Protein AF-A0A256HHQ9-F1 (afdb_monomer_lite)

pLDDT: mean 92.59, std 8.28, range [55.72, 98.19]

Secondary structure (DSSP, 8-state):
----HHHHHHHHHHHHHHHHHHHHHHSS--HHHIIIIIHHHHHHHHHHHHHHHHHHHHHHHHH-

Radius of gyration: 14.88 Å; chains: 1; bounding box: 36×17×40 Å

Foldseek 3Di:
DPDPPVVLVVVLVVVLVVVLVCCCPVDPDDNCCSVVPVSVVSVVVSVVCSVVVVVVVVCVVVPD

Structure (mmCIF, N/CA/C/O backbone):
data_AF-A0A256HHQ9-F1
#
_entry.id   AF-A0A256HHQ9-F1
#
loop_
_atom_site.group_PDB
_atom_site.id
_atom_site.type_symbol
_atom_site.label_atom_id
_atom_site.label_alt_id
_atom_site.label_comp_id
_atom_site.label_asym_id
_atom_site.label_entity_id
_atom_site.label_seq_id
_atom_site.pdbx_PDB_ins_code
_atom_site.Cartn_x
_atom_site.Cartn_y
_atom_site.Cartn_z
_atom_site.occupancy
_atom_site.B_iso_or_equiv
_atom_site.auth_seq_id
_atom_site.auth_comp_id
_atom_site.auth_asym_id
_atom_site.auth_atom_id
_atom_site.pdbx_PDB_model_num
ATOM 1 N N . MET A 1 1 ? -20.611 6.215 12.505 1.00 55.72 1 MET A N 1
ATOM 2 C CA . MET A 1 1 ? -20.419 6.060 11.049 1.00 55.72 1 MET A CA 1
ATOM 3 C C . MET A 1 1 ? -20.426 4.577 10.770 1.00 55.72 1 MET A C 1
ATOM 5 O O . MET A 1 1 ? -19.686 3.870 11.443 1.00 55.72 1 MET A O 1
ATOM 9 N N . GLU A 1 2 ? -21.295 4.106 9.882 1.00 73.44 2 GLU A N 1
ATOM 10 C CA . GLU A 1 2 ? -21.246 2.710 9.452 1.00 73.44 2 GLU A CA 1
ATOM 11 C C . GLU A 1 2 ? -19.948 2.491 8.672 1.00 73.44 2 GLU A C 1
ATOM 13 O O . GLU A 1 2 ? -19.560 3.328 7.851 1.00 73.44 2 GLU A O 1
ATOM 18 N N . PHE A 1 3 ? -19.217 1.433 9.008 1.00 71.88 3 PHE A N 1
ATOM 19 C CA . PHE A 1 3 ? -17.947 1.151 8.363 1.00 71.88 3 PHE A CA 1
ATOM 20 C C . PHE A 1 3 ? -18.200 0.548 6.976 1.00 71.88 3 PHE A C 1
ATOM 22 O O . PHE A 1 3 ? -18.531 -0.628 6.843 1.00 71.88 3 PHE A O 1
ATOM 29 N N . ASP A 1 4 ? -18.037 1.373 5.943 1.00 87.31 4 ASP A N 1
ATOM 30 C CA . ASP A 1 4 ? -18.140 0.960 4.544 1.00 87.31 4 ASP A CA 1
ATOM 31 C C . ASP A 1 4 ? -16.795 0.383 4.073 1.00 87.31 4 ASP A C 1
ATOM 33 O O . ASP A 1 4 ? -15.915 1.094 3.570 1.00 87.31 4 ASP A O 1
ATOM 37 N N . LEU A 1 5 ? -16.625 -0.927 4.294 1.00 87.62 5 LEU A N 1
ATOM 38 C CA . LEU A 1 5 ? -15.436 -1.676 3.883 1.00 87.62 5 LEU A CA 1
ATOM 39 C C . LEU A 1 5 ? -15.142 -1.523 2.374 1.00 87.62 5 LEU A C 1
ATOM 41 O O . LEU A 1 5 ? -13.989 -1.222 2.053 1.00 87.62 5 LEU A O 1
ATOM 45 N N . PRO A 1 6 ? -16.118 -1.683 1.450 1.00 91.00 6 PRO A N 1
ATOM 46 C CA . PRO A 1 6 ? -15.888 -1.467 0.021 1.00 91.00 6 PRO A CA 1
ATOM 47 C C . PRO A 1 6 ? -15.311 -0.088 -0.297 1.00 91.00 6 PRO A C 1
ATOM 49 O O . PRO A 1 6 ? -14.318 0.018 -1.020 1.00 91.00 6 PRO A O 1
ATOM 52 N N . ARG A 1 7 ? -15.895 0.975 0.264 1.00 93.38 7 ARG A N 1
ATOM 53 C CA . ARG A 1 7 ? -15.440 2.345 0.010 1.00 93.38 7 ARG A CA 1
ATOM 54 C C . ARG A 1 7 ? -14.044 2.594 0.567 1.00 93.38 7 ARG A C 1
ATOM 56 O O . ARG A 1 7 ? -13.209 3.185 -0.115 1.00 93.38 7 ARG A O 1
ATOM 63 N N . ALA A 1 8 ? -13.781 2.136 1.786 1.00 92.88 8 ALA A N 1
ATOM 64 C CA . ALA A 1 8 ? -12.488 2.306 2.434 1.00 92.88 8 ALA A CA 1
ATOM 65 C C . ALA A 1 8 ? -11.375 1.542 1.690 1.00 92.88 8 ALA A C 1
ATOM 67 O O . ALA A 1 8 ? -10.321 2.111 1.406 1.00 92.88 8 ALA A O 1
ATOM 68 N N . ALA A 1 9 ? -11.636 0.295 1.287 1.00 93.38 9 ALA A N 1
ATOM 69 C CA . ALA A 1 9 ? -10.716 -0.486 0.463 1.00 93.38 9 ALA A CA 1
ATOM 70 C C . ALA A 1 9 ? -10.491 0.160 -0.916 1.00 93.38 9 ALA A C 1
ATOM 72 O O . ALA A 1 9 ? -9.355 0.225 -1.387 1.00 93.38 9 ALA A O 1
ATOM 73 N N . GLY A 1 10 ? -11.543 0.706 -1.536 1.00 95.81 10 GLY A N 1
ATOM 74 C CA . GLY A 1 10 ? -11.445 1.435 -2.802 1.00 95.81 10 GLY A CA 1
ATOM 75 C C . GLY A 1 10 ? -10.490 2.631 -2.734 1.00 95.81 10 GLY A C 1
ATOM 76 O O . GLY A 1 10 ? -9.710 2.851 -3.660 1.00 95.81 10 GLY A O 1
ATOM 77 N N . ILE A 1 11 ? -10.478 3.362 -1.615 1.00 95.94 11 ILE A N 1
ATOM 78 C CA . ILE A 1 11 ? -9.529 4.464 -1.392 1.00 95.94 11 ILE A CA 1
ATOM 79 C C . ILE A 1 11 ? -8.087 3.946 -1.307 1.00 95.94 11 ILE A C 1
ATOM 81 O O . ILE A 1 11 ? -7.195 4.544 -1.904 1.00 95.94 11 ILE A O 1
ATOM 85 N N . VAL A 1 12 ? -7.842 2.825 -0.618 1.00 96.19 12 VAL A N 1
ATOM 86 C CA . VAL A 1 12 ? -6.497 2.221 -0.552 1.00 96.19 12 VAL A CA 1
ATOM 87 C C . VAL A 1 12 ? -6.008 1.845 -1.951 1.00 96.19 12 VAL A C 1
ATOM 89 O O . VAL A 1 12 ? -4.880 2.172 -2.315 1.00 96.19 12 VAL A O 1
ATOM 92 N N . VAL A 1 13 ? -6.866 1.229 -2.768 1.00 97.50 13 VAL A N 1
ATOM 93 C CA . VAL A 1 13 ? -6.537 0.881 -4.160 1.00 97.50 13 VAL A CA 1
ATOM 94 C C . VAL A 1 13 ? -6.231 2.129 -4.991 1.00 97.50 13 VAL A C 1
ATOM 96 O O . VAL A 1 13 ? -5.249 2.134 -5.732 1.00 97.50 13 VAL A O 1
ATOM 99 N N . LEU A 1 14 ? -7.011 3.204 -4.838 1.00 98.06 14 LEU A N 1
ATOM 100 C CA . LEU A 1 14 ? -6.758 4.480 -5.515 1.00 98.06 14 LEU A CA 1
ATOM 101 C C . LEU A 1 14 ? -5.377 5.047 -5.150 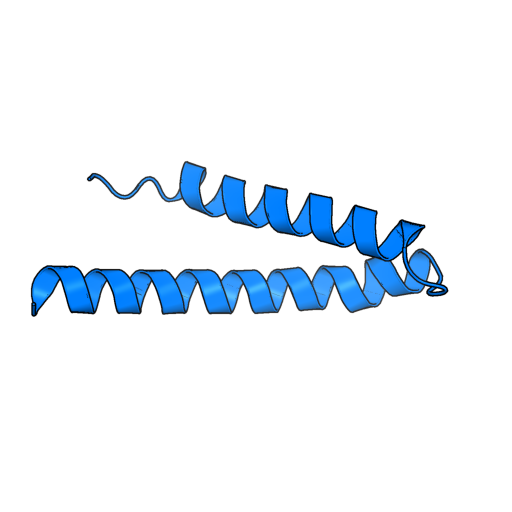1.00 98.06 14 LEU A C 1
ATOM 103 O O . LEU A 1 14 ? -4.621 5.450 -6.032 1.00 98.06 14 LEU A O 1
ATOM 107 N N . ILE A 1 15 ? -5.029 5.046 -3.860 1.00 97.94 15 ILE A N 1
ATOM 108 C CA . ILE A 1 15 ? -3.724 5.517 -3.377 1.00 97.94 15 ILE A CA 1
ATOM 109 C C . ILE A 1 15 ? -2.597 4.672 -3.973 1.00 97.94 15 ILE A C 1
ATOM 111 O O . ILE A 1 15 ? -1.603 5.223 -4.446 1.00 97.94 15 ILE A O 1
ATOM 115 N N . VAL A 1 16 ? -2.752 3.346 -3.997 1.00 97.94 16 VAL A N 1
ATOM 116 C CA . VAL A 1 16 ? -1.757 2.446 -4.593 1.00 97.94 16 VAL A CA 1
ATOM 117 C C . VAL A 1 16 ? -1.602 2.710 -6.091 1.00 97.94 16 VAL A C 1
ATOM 119 O O . VAL A 1 16 ? -0.472 2.777 -6.572 1.00 97.94 16 VAL A O 1
ATOM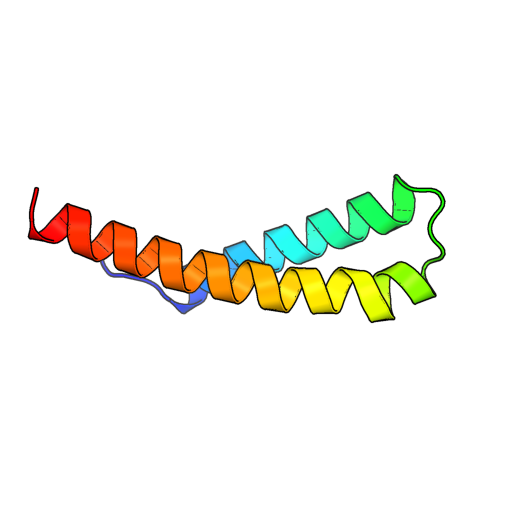 122 N N . ALA A 1 17 ? -2.696 2.916 -6.828 1.00 97.62 17 ALA A N 1
ATOM 123 C CA . ALA A 1 17 ? -2.649 3.218 -8.258 1.00 97.62 17 ALA A CA 1
ATOM 124 C C . ALA A 1 17 ? -1.901 4.532 -8.540 1.00 97.62 17 ALA A C 1
ATOM 126 O O . ALA A 1 17 ? -1.001 4.567 -9.382 1.00 97.62 17 ALA A O 1
ATOM 127 N N . LEU A 1 18 ? -2.213 5.591 -7.787 1.00 98.19 18 LEU A N 1
ATOM 128 C CA . LEU A 1 18 ? -1.539 6.886 -7.902 1.00 98.19 18 LEU A CA 1
ATOM 129 C C . LEU A 1 18 ? -0.060 6.799 -7.510 1.00 98.19 18 LEU A C 1
ATOM 131 O O . LEU A 1 18 ? 0.794 7.329 -8.219 1.00 98.19 18 LEU A O 1
ATOM 135 N N . GLY A 1 19 ? 0.260 6.096 -6.423 1.00 96.38 19 GLY A N 1
ATOM 136 C CA . GLY A 1 19 ? 1.640 5.878 -5.998 1.00 96.38 19 GLY A CA 1
ATOM 137 C C . GLY A 1 19 ? 2.442 5.079 -7.026 1.00 96.38 19 GLY A C 1
ATOM 138 O O . GLY A 1 19 ? 3.573 5.439 -7.336 1.00 96.38 19 GLY A O 1
ATOM 139 N N . THR A 1 20 ? 1.837 4.054 -7.630 1.00 96.75 20 THR A N 1
ATOM 140 C CA . THR A 1 20 ? 2.467 3.252 -8.690 1.00 96.75 20 THR A CA 1
ATOM 141 C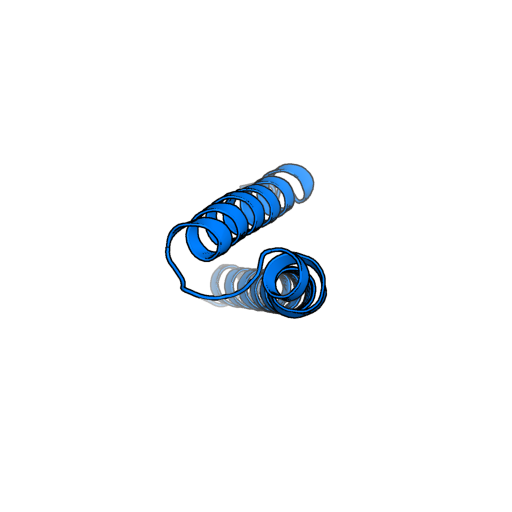 C . THR A 1 20 ? 2.770 4.106 -9.918 1.00 96.75 20 THR A C 1
ATOM 143 O O . THR A 1 20 ? 3.884 4.051 -10.437 1.00 96.75 20 THR A O 1
ATOM 146 N N . ALA A 1 21 ? 1.819 4.939 -10.353 1.00 95.81 21 ALA A N 1
ATOM 147 C CA . ALA A 1 21 ? 2.035 5.875 -11.453 1.00 95.81 21 ALA A CA 1
ATOM 148 C C . ALA A 1 21 ? 3.149 6.882 -11.124 1.00 95.81 21 ALA A C 1
ATOM 150 O O . ALA A 1 21 ? 4.053 7.078 -11.933 1.00 95.81 21 ALA A O 1
ATOM 151 N N . GLY A 1 22 ? 3.129 7.460 -9.918 1.00 96.19 22 GLY A N 1
ATOM 152 C CA . GLY A 1 22 ? 4.150 8.398 -9.450 1.00 96.19 22 GLY A CA 1
ATOM 153 C C . GLY A 1 22 ? 5.551 7.788 -9.422 1.00 96.19 22 GLY A C 1
ATOM 154 O O . GLY A 1 22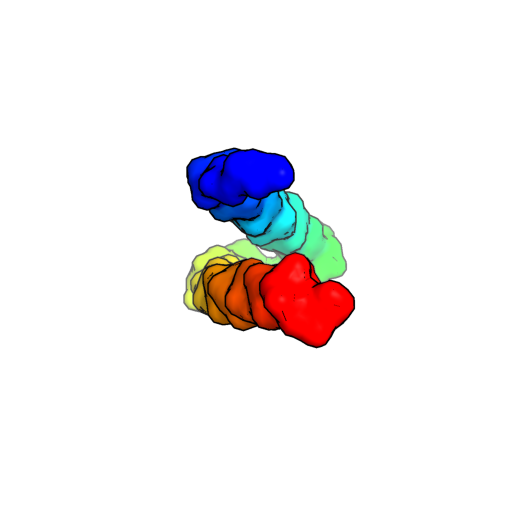 ? 6.500 8.415 -9.881 1.00 96.19 22 GLY A O 1
ATOM 155 N N . VAL A 1 23 ? 5.689 6.543 -8.963 1.00 95.56 23 VAL A N 1
ATOM 156 C CA . VAL A 1 23 ? 6.973 5.828 -8.969 1.00 95.56 23 VAL A CA 1
ATOM 157 C C . VAL A 1 23 ? 7.428 5.510 -10.394 1.00 95.56 23 VAL A C 1
ATOM 159 O O . VAL A 1 23 ? 8.603 5.692 -10.708 1.00 95.56 23 VAL A O 1
ATOM 162 N N . ALA A 1 24 ? 6.512 5.077 -11.263 1.00 94.69 24 ALA A N 1
ATOM 163 C CA . ALA A 1 24 ? 6.827 4.711 -12.642 1.00 94.69 24 ALA A CA 1
ATOM 164 C C . ALA A 1 24 ? 7.355 5.887 -13.481 1.00 94.69 24 ALA A C 1
ATOM 166 O O . ALA A 1 24 ? 8.160 5.660 -14.380 1.00 94.69 24 ALA A O 1
ATOM 167 N N . VAL A 1 25 ? 6.917 7.120 -13.199 1.00 94.38 25 VAL A N 1
ATOM 168 C CA . VAL A 1 25 ? 7.361 8.322 -13.935 1.00 94.38 25 VAL A CA 1
ATOM 169 C C . VAL A 1 25 ? 8.397 9.156 -13.181 1.00 94.38 25 VAL A C 1
ATOM 171 O O . VAL A 1 25 ? 9.168 9.881 -13.799 1.00 94.38 25 VAL A O 1
ATOM 174 N N . GLY A 1 26 ? 8.401 9.089 -11.849 1.00 94.06 26 GLY A N 1
ATOM 175 C CA . GLY A 1 26 ? 9.190 9.962 -10.979 1.00 94.06 26 GLY A CA 1
ATOM 176 C C . GLY A 1 26 ? 10.497 9.353 -10.486 1.00 94.06 26 GLY A C 1
ATOM 177 O O . GLY A 1 26 ? 11.228 10.007 -9.745 1.00 94.06 26 GLY A O 1
ATOM 178 N N . THR A 1 27 ? 10.802 8.108 -10.857 1.00 91.62 27 THR A N 1
ATOM 179 C CA . THR A 1 27 ? 12.031 7.426 -10.442 1.00 91.62 27 THR A CA 1
ATOM 180 C C . THR A 1 27 ? 12.750 6.811 -11.642 1.00 91.62 27 THR A C 1
ATOM 182 O O . THR A 1 27 ? 12.105 6.468 -12.630 1.00 91.62 27 THR A O 1
ATOM 185 N N . PRO A 1 28 ? 14.079 6.614 -11.572 1.00 93.25 28 PRO A N 1
ATOM 186 C CA . PRO A 1 28 ? 14.840 5.948 -12.630 1.00 93.25 28 PRO A CA 1
ATOM 187 C C . PRO A 1 28 ? 14.624 4.420 -12.6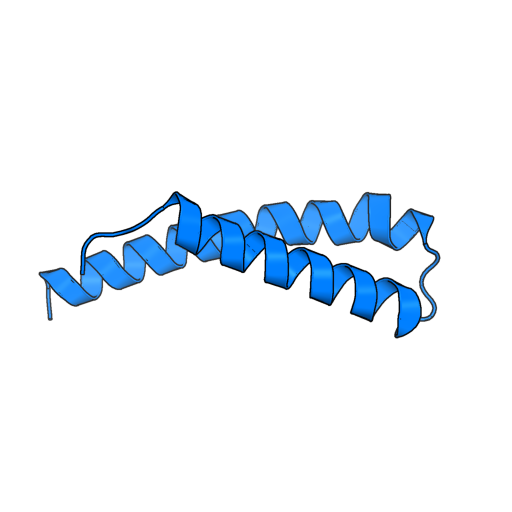75 1.00 93.25 28 PRO A C 1
ATOM 189 O O . PRO A 1 28 ? 15.356 3.716 -13.369 1.00 93.25 28 PRO A O 1
ATOM 192 N N . MET A 1 29 ? 13.660 3.875 -11.923 1.00 92.50 29 MET A N 1
ATOM 193 C CA . MET A 1 29 ? 13.365 2.443 -11.935 1.00 92.50 29 MET A CA 1
ATOM 194 C C . MET A 1 29 ? 12.654 2.036 -13.230 1.00 92.50 29 MET A C 1
ATOM 196 O O . MET A 1 29 ? 11.753 2.719 -13.710 1.00 92.50 29 MET A O 1
ATOM 200 N N . GLY A 1 30 ? 13.025 0.877 -13.777 1.00 94.56 30 GLY A N 1
ATOM 201 C CA . GLY A 1 30 ? 12.342 0.309 -14.938 1.00 94.56 30 GLY A CA 1
ATOM 202 C C . GLY A 1 30 ? 10.895 -0.088 -14.626 1.00 94.56 30 GLY A C 1
ATOM 203 O O . GLY A 1 30 ? 10.589 -0.555 -13.528 1.00 94.56 30 GLY A O 1
ATOM 204 N N . PHE A 1 31 ? 10.010 0.021 -15.622 1.00 94.38 31 PHE A N 1
ATOM 205 C CA . PHE A 1 31 ? 8.580 -0.285 -15.472 1.00 94.38 31 PHE A CA 1
ATOM 206 C C . PHE A 1 31 ? 8.320 -1.713 -14.965 1.00 94.38 31 PHE A C 1
ATOM 208 O O . PHE A 1 31 ? 7.481 -1.922 -14.090 1.00 94.38 31 PHE A O 1
ATOM 215 N N . GLN A 1 32 ? 9.095 -2.690 -15.451 1.00 96.00 32 GLN A N 1
ATOM 216 C CA . GLN A 1 32 ? 9.009 -4.077 -14.989 1.00 96.00 32 GLN A CA 1
ATOM 217 C C . GLN A 1 32 ? 9.328 -4.207 -13.493 1.00 96.00 32 GLN A C 1
ATOM 219 O O . GLN A 1 32 ? 8.626 -4.920 -12.781 1.00 96.00 32 GLN A O 1
ATOM 224 N N . THR A 1 33 ? 10.343 -3.497 -12.995 1.00 95.62 33 THR A N 1
ATOM 225 C CA . THR A 1 33 ? 10.690 -3.484 -11.566 1.00 95.62 33 THR A CA 1
ATOM 226 C C . THR A 1 33 ? 9.555 -2.885 -10.741 1.00 95.62 33 THR A C 1
ATOM 228 O O . THR A 1 33 ? 9.161 -3.455 -9.723 1.00 95.62 33 THR A O 1
ATOM 231 N N . THR A 1 34 ? 8.963 -1.782 -11.205 1.00 95.69 34 THR A N 1
ATOM 232 C CA . THR A 1 34 ? 7.816 -1.167 -10.530 1.00 95.69 34 THR A CA 1
ATOM 233 C C . THR A 1 34 ? 6.634 -2.132 -10.437 1.00 95.69 34 THR A C 1
ATOM 235 O O . THR A 1 34 ? 6.086 -2.316 -9.353 1.00 95.69 34 THR A O 1
ATOM 238 N N . LEU A 1 35 ? 6.268 -2.810 -11.528 1.00 95.88 35 LEU A N 1
ATOM 239 C CA . LEU A 1 35 ? 5.118 -3.719 -11.533 1.00 95.88 35 LEU A CA 1
ATOM 240 C C . LEU A 1 35 ? 5.357 -5.042 -10.799 1.00 95.88 35 LEU A C 1
ATOM 242 O O . LEU A 1 35 ? 4.427 -5.567 -10.195 1.00 95.88 35 LEU A O 1
ATOM 246 N N . MET A 1 36 ? 6.571 -5.590 -10.853 1.00 97.06 36 MET A N 1
ATOM 247 C CA . MET A 1 36 ? 6.855 -6.938 -10.340 1.00 97.06 36 MET A CA 1
ATOM 248 C C . MET A 1 36 ? 7.449 -6.947 -8.928 1.00 97.06 36 MET A C 1
ATOM 250 O O . MET A 1 36 ? 7.492 -8.001 -8.301 1.00 97.06 36 MET A O 1
ATOM 254 N N . MET A 1 37 ? 7.899 -5.800 -8.409 1.00 96.25 37 MET A N 1
ATOM 255 C CA . MET A 1 37 ? 8.490 -5.699 -7.066 1.00 96.25 37 MET A CA 1
ATOM 256 C C . MET A 1 37 ? 7.810 -4.630 -6.207 1.00 96.25 37 MET A C 1
ATOM 258 O O . MET A 1 37 ? 7.396 -4.901 -5.075 1.00 96.25 37 MET A O 1
ATOM 262 N N . VAL A 1 38 ? 7.652 -3.418 -6.741 1.00 95.94 38 VAL A N 1
ATOM 263 C CA . VAL A 1 38 ? 7.154 -2.276 -5.957 1.00 95.94 38 VAL A CA 1
ATOM 264 C C . VAL A 1 38 ? 5.645 -2.369 -5.741 1.00 95.94 38 VAL A C 1
ATOM 266 O O . VAL A 1 38 ? 5.187 -2.344 -4.604 1.00 95.94 38 VAL A O 1
ATOM 269 N N . LEU A 1 39 ? 4.864 -2.555 -6.805 1.00 97.06 39 LEU A N 1
ATOM 270 C CA . LEU A 1 39 ? 3.409 -2.671 -6.713 1.00 97.06 39 LEU A CA 1
ATOM 271 C C . LEU A 1 39 ? 2.965 -3.825 -5.782 1.00 97.06 39 LEU A C 1
ATOM 273 O O . LEU A 1 39 ? 2.129 -3.574 -4.910 1.00 97.06 39 LEU A O 1
ATOM 277 N N . PRO A 1 40 ? 3.526 -5.051 -5.864 1.00 97.75 40 PRO A N 1
ATOM 278 C CA . PRO A 1 40 ? 3.156 -6.134 -4.955 1.00 97.75 40 PRO A CA 1
ATOM 279 C C . PRO A 1 40 ? 3.455 -5.808 -3.489 1.00 97.75 40 PRO A C 1
ATOM 281 O O . PRO A 1 40 ? 2.611 -6.041 -2.624 1.00 97.75 40 PRO A O 1
ATOM 284 N N . SER A 1 41 ? 4.622 -5.224 -3.196 1.00 97.25 41 SER A N 1
ATOM 285 C CA . SER A 1 41 ? 4.978 -4.847 -1.822 1.00 97.25 41 SER A CA 1
ATOM 286 C C . SER A 1 41 ? 4.113 -3.699 -1.290 1.00 97.25 41 SER A C 1
ATOM 288 O O . SER A 1 41 ? 3.677 -3.760 -0.141 1.00 97.25 41 SER A O 1
ATOM 290 N N . MET A 1 42 ? 3.771 -2.712 -2.125 1.00 97.44 42 MET A N 1
ATOM 291 C CA . MET A 1 42 ? 2.819 -1.648 -1.784 1.00 97.44 42 MET A CA 1
ATOM 292 C C . MET A 1 42 ? 1.427 -2.195 -1.466 1.00 97.44 42 MET A C 1
ATOM 294 O O . MET A 1 42 ? 0.805 -1.736 -0.511 1.00 97.44 42 MET A O 1
ATOM 298 N N . LEU A 1 43 ? 0.940 -3.177 -2.230 1.00 98.00 43 LEU A N 1
ATOM 299 C CA . LEU A 1 43 ? -0.357 -3.810 -1.978 1.00 98.00 43 LEU A CA 1
ATOM 300 C C . LEU A 1 43 ? -0.367 -4.551 -0.639 1.00 98.00 43 LEU A C 1
ATOM 302 O O . LEU A 1 43 ? -1.277 -4.346 0.164 1.00 98.00 43 LEU A O 1
ATOM 306 N N . VAL A 1 44 ? 0.654 -5.372 -0.376 1.00 98.12 44 VAL A N 1
ATOM 307 C CA . VAL A 1 44 ? 0.764 -6.122 0.885 1.00 98.12 44 VAL A CA 1
ATOM 308 C C . VAL A 1 44 ? 0.875 -5.165 2.069 1.00 98.12 44 VAL A C 1
ATOM 310 O O . VAL A 1 44 ? 0.121 -5.283 3.035 1.00 98.12 44 VAL A O 1
ATOM 313 N N . PHE A 1 45 ? 1.773 -4.183 1.990 1.00 97.62 45 PHE A N 1
ATOM 314 C CA . PHE A 1 45 ? 1.955 -3.209 3.060 1.00 97.62 45 PHE A CA 1
ATOM 315 C C . PHE A 1 45 ? 0.704 -2.350 3.273 1.00 97.62 45 PHE A C 1
ATOM 317 O O . PHE A 1 45 ? 0.271 -2.175 4.410 1.00 97.62 45 PHE A O 1
ATOM 324 N N . GLY A 1 46 ? 0.089 -1.856 2.196 1.00 96.69 46 GLY A N 1
ATOM 325 C CA . GLY A 1 46 ? -1.140 -1.070 2.253 1.00 96.69 46 GLY A CA 1
ATOM 326 C C . GLY A 1 46 ? -2.291 -1.844 2.894 1.00 96.69 46 GLY A C 1
ATOM 327 O O . GLY A 1 46 ? -2.992 -1.296 3.742 1.00 96.69 46 GLY A O 1
ATOM 328 N N . ALA A 1 47 ? -2.438 -3.132 2.570 1.00 97.00 47 ALA A N 1
ATOM 329 C CA . ALA A 1 47 ? -3.423 -4.004 3.204 1.00 97.00 47 ALA A CA 1
ATOM 330 C C . ALA A 1 47 ? -3.155 -4.177 4.708 1.00 97.00 47 ALA A C 1
ATOM 332 O O . ALA A 1 47 ? -4.070 -4.017 5.516 1.00 97.00 47 ALA A O 1
ATOM 333 N N . ILE A 1 48 ? -1.903 -4.444 5.100 1.00 98.00 48 ILE A N 1
ATOM 334 C CA . ILE A 1 48 ? -1.518 -4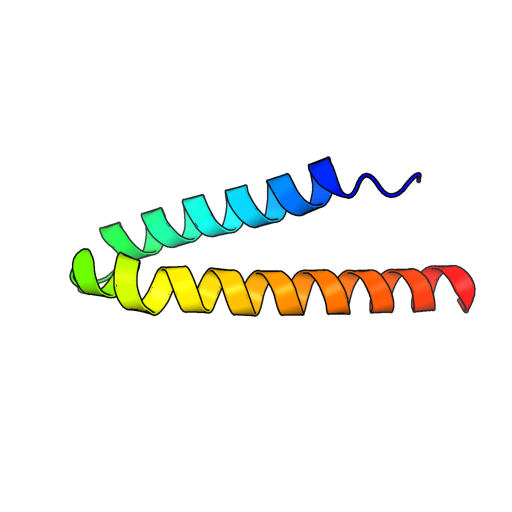.578 6.515 1.00 98.00 48 ILE A CA 1
ATOM 335 C C . ILE A 1 48 ? -1.804 -3.276 7.272 1.00 98.00 48 ILE A C 1
ATOM 337 O O . ILE A 1 48 ? -2.480 -3.293 8.301 1.00 98.00 48 ILE A O 1
ATOM 341 N N . ALA A 1 49 ? -1.333 -2.143 6.750 1.00 96.75 49 ALA A N 1
ATOM 342 C CA . ALA A 1 49 ? -1.522 -0.833 7.362 1.00 96.75 49 ALA A CA 1
ATOM 343 C C . ALA A 1 49 ? -3.009 -0.473 7.496 1.00 96.75 49 ALA A C 1
ATOM 345 O O . ALA A 1 49 ? -3.425 0.037 8.536 1.00 96.75 49 ALA A O 1
ATOM 346 N N . PHE A 1 50 ? -3.820 -0.787 6.483 1.00 95.69 50 PHE A N 1
ATOM 347 C CA . PHE A 1 50 ? -5.263 -0.568 6.508 1.00 95.69 50 PHE A CA 1
ATOM 348 C C . PHE A 1 50 ? -5.948 -1.369 7.619 1.00 95.69 50 PHE A C 1
ATOM 350 O O . PHE A 1 50 ? -6.690 -0.798 8.418 1.00 95.69 50 PHE A O 1
ATOM 357 N N . VAL A 1 51 ? -5.665 -2.672 7.713 1.00 95.19 51 VAL A N 1
ATOM 358 C CA . VAL A 1 51 ? -6.253 -3.551 8.736 1.00 95.19 51 VAL A CA 1
ATOM 359 C C . VAL A 1 51 ? -5.850 -3.108 10.142 1.00 95.19 51 VAL A C 1
ATOM 361 O O . VAL A 1 51 ? -6.704 -2.974 11.020 1.00 95.19 51 VAL A O 1
ATOM 364 N N . VAL A 1 52 ? -4.561 -2.837 10.358 1.00 96.38 52 VAL A N 1
ATOM 365 C CA . VAL A 1 52 ? -4.048 -2.399 11.664 1.00 96.38 52 VAL A CA 1
ATOM 366 C C . VAL A 1 52 ? -4.627 -1.037 12.049 1.00 96.38 52 VAL A C 1
ATOM 368 O O . VAL A 1 52 ? -5.093 -0.867 13.176 1.00 96.38 52 VAL A O 1
ATOM 371 N N . GLY A 1 53 ? -4.654 -0.082 11.116 1.00 93.88 53 GLY A N 1
ATOM 372 C CA . GLY A 1 53 ? -5.213 1.251 11.337 1.00 93.88 53 GLY A CA 1
ATOM 373 C C . GLY A 1 53 ? -6.700 1.212 11.687 1.00 93.88 53 GLY A C 1
ATOM 374 O O . GLY A 1 53 ? -7.120 1.871 12.637 1.00 93.88 53 GLY A O 1
ATOM 375 N N . MET A 1 54 ? -7.480 0.378 10.993 1.00 92.00 54 MET A N 1
ATOM 376 C CA . MET A 1 54 ? -8.883 0.117 11.328 1.00 92.00 54 MET A CA 1
ATOM 377 C C . MET A 1 54 ? -9.047 -0.366 12.768 1.00 92.00 54 MET A C 1
ATOM 379 O O . MET A 1 54 ? -9.813 0.220 13.530 1.00 92.00 54 MET A O 1
ATOM 383 N N . LYS A 1 55 ? -8.308 -1.413 13.162 1.00 91.81 55 LYS A N 1
ATOM 384 C CA . LYS A 1 55 ? -8.406 -1.991 14.511 1.00 91.81 55 LYS A CA 1
ATOM 385 C C . LYS A 1 55 ? -7.949 -1.028 15.595 1.00 91.81 55 LYS A C 1
ATOM 387 O O . LYS A 1 55 ? -8.558 -0.972 16.662 1.00 91.81 55 LYS A O 1
ATOM 392 N N . HIS A 1 56 ? -6.934 -0.221 15.312 1.00 91.38 56 HIS A N 1
ATOM 393 C CA . HIS A 1 56 ? -6.528 0.854 16.206 1.00 91.38 56 HIS A CA 1
ATOM 394 C C . HIS A 1 56 ? -7.619 1.933 16.343 1.00 91.38 56 HIS A C 1
ATOM 396 O O . HIS A 1 56 ? -7.889 2.404 17.448 1.00 91.38 56 HIS A O 1
ATOM 402 N N . GLY A 1 57 ? -8.284 2.293 15.242 1.00 88.94 57 GLY A N 1
ATOM 403 C CA . GLY A 1 57 ? -9.425 3.209 15.239 1.00 88.94 57 GLY A CA 1
ATOM 404 C C . GLY A 1 57 ? -10.607 2.684 16.058 1.00 88.94 57 GLY A C 1
ATOM 405 O O . GLY A 1 57 ? -11.119 3.409 16.908 1.00 88.94 57 GLY A O 1
ATOM 406 N N . GLU A 1 58 ? -10.987 1.416 15.865 1.00 89.38 58 GLU A N 1
ATOM 407 C CA . GLU A 1 58 ? -12.030 0.733 16.648 1.00 89.38 58 GLU A CA 1
ATOM 408 C C . GLU A 1 58 ? -11.700 0.726 18.149 1.00 89.38 58 GLU A C 1
ATOM 410 O O . GLU A 1 58 ? -12.551 1.064 18.974 1.00 89.38 58 GLU A O 1
ATOM 415 N N . PHE A 1 59 ? -10.457 0.390 18.515 1.00 91.00 59 PHE A N 1
ATOM 416 C CA . PHE A 1 59 ? -9.998 0.406 19.906 1.00 91.00 59 PHE A CA 1
ATOM 417 C C . PHE A 1 59 ? -10.145 1.793 20.538 1.00 91.00 59 PHE A C 1
ATOM 419 O O . PHE A 1 59 ? -10.673 1.917 21.641 1.00 91.00 59 PHE A O 1
ATOM 426 N N . ARG A 1 60 ? -9.713 2.848 19.834 1.00 90.56 60 ARG A N 1
ATOM 427 C CA . ARG A 1 60 ? -9.849 4.226 20.323 1.00 90.56 60 ARG A CA 1
ATOM 428 C C . ARG A 1 60 ? -11.308 4.659 20.417 1.00 90.56 60 ARG A C 1
ATOM 430 O O . ARG A 1 60 ? -11.663 5.299 21.388 1.00 90.56 60 ARG A O 1
ATOM 437 N N . ALA A 1 61 ? -12.157 4.304 19.457 1.00 89.25 61 ALA A N 1
ATOM 438 C CA . ALA A 1 61 ? -13.565 4.704 19.477 1.00 89.25 61 ALA A CA 1
ATOM 439 C C . ALA A 1 61 ? -14.382 4.021 20.590 1.00 89.25 61 ALA A C 1
ATOM 441 O O . ALA A 1 61 ? -15.407 4.553 21.000 1.00 89.25 61 ALA A O 1
ATOM 442 N N . THR A 1 62 ? -13.950 2.846 21.060 1.00 88.44 62 THR A N 1
ATOM 443 C CA . THR A 1 62 ? -14.666 2.052 22.076 1.00 88.44 62 THR A CA 1
ATOM 444 C C . THR A 1 62 ? -14.117 2.200 23.494 1.00 88.44 62 THR A C 1
ATOM 446 O O . THR A 1 62 ? -14.825 1.868 24.442 1.00 88.44 62 THR A O 1
ATOM 449 N N . ARG A 1 63 ? -12.868 2.655 23.660 1.00 78.69 63 ARG A N 1
ATOM 450 C CA . ARG A 1 63 ? -12.194 2.770 24.968 1.00 78.69 63 ARG A CA 1
ATOM 451 C C . ARG A 1 63 ? -11.734 4.190 25.328 1.00 78.69 63 ARG A C 1
ATOM 453 O O . ARG A 1 63 ? -11.057 4.334 26.345 1.00 78.69 63 ARG A O 1
ATOM 460 N N . ALA A 1 64 ? -12.026 5.191 24.495 1.00 57.12 64 ALA A N 1
ATOM 461 C CA . ALA A 1 64 ? -11.763 6.605 24.786 1.00 57.12 64 ALA A CA 1
ATOM 462 C C . ALA A 1 64 ? -12.924 7.270 25.527 1.00 57.12 64 ALA A C 1
ATOM 464 O O . ALA A 1 64 ? -14.079 6.829 25.331 1.00 57.12 64 ALA A O 1
#

Sequence (64 aa):
MEFDLPRAAGIVVLIVALGTAGVAVGTPMGFQTTLMMVLPSMLVFGAIAFVVGMKHGEFRATRA